Protein AF-R7V6I2-F1 (afdb_monomer_lite)

Structure (mmCIF, N/CA/C/O ba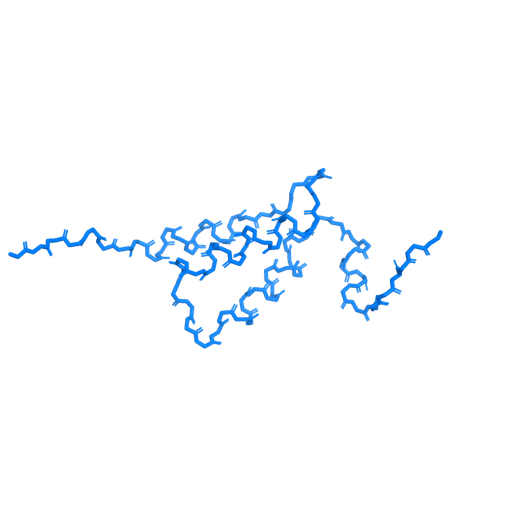ckbone):
data_AF-R7V6I2-F1
#
_entry.id   AF-R7V6I2-F1
#
loop_
_atom_site.group_PDB
_atom_site.id
_atom_site.type_symbol
_atom_site.label_atom_id
_atom_site.label_alt_id
_atom_site.label_comp_id
_atom_site.label_asym_id
_atom_site.label_entity_id
_atom_site.label_seq_id
_atom_site.pdbx_PDB_ins_code
_atom_site.Cartn_x
_atom_site.Cartn_y
_atom_site.Cartn_z
_atom_site.occupancy
_atom_site.B_iso_or_equiv
_atom_site.auth_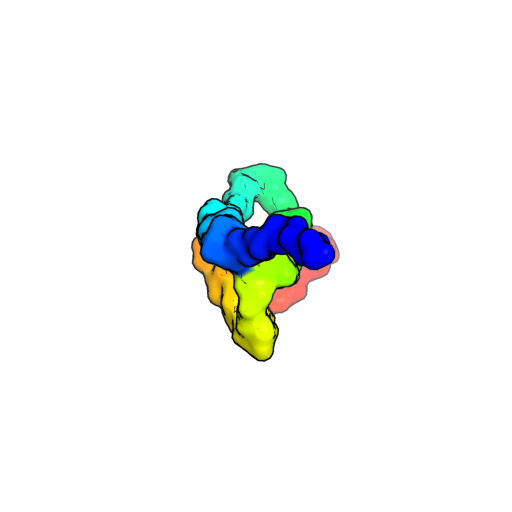seq_id
_atom_site.auth_comp_id
_atom_site.auth_asym_id
_atom_site.auth_atom_id
_atom_site.pdbx_PDB_model_num
ATOM 1 N N . GLN A 1 1 ? 23.837 9.928 -23.154 1.00 37.69 1 GLN A N 1
ATOM 2 C CA . GLN A 1 1 ? 23.434 8.759 -22.347 1.00 37.69 1 GLN A CA 1
ATOM 3 C C . GLN A 1 1 ? 22.810 9.281 -21.061 1.00 37.69 1 GLN A C 1
ATOM 5 O O . GLN A 1 1 ? 23.533 9.732 -20.185 1.00 37.69 1 GLN A O 1
ATOM 10 N N . HIS A 1 2 ? 21.479 9.348 -20.998 1.00 43.94 2 HIS A N 1
ATOM 11 C CA . HIS A 1 2 ? 20.776 9.810 -19.803 1.00 43.94 2 HIS A CA 1
ATOM 12 C C . HIS A 1 2 ? 20.701 8.621 -18.838 1.00 43.94 2 HIS A C 1
ATOM 14 O O . HIS A 1 2 ? 20.047 7.626 -19.137 1.00 43.94 2 HIS A O 1
ATOM 20 N N . PHE A 1 3 ? 21.432 8.677 -17.725 1.00 45.62 3 PHE A N 1
ATOM 21 C CA . PHE A 1 3 ? 21.188 7.766 -16.611 1.00 45.62 3 PHE A CA 1
ATOM 22 C C . PHE A 1 3 ? 19.884 8.222 -15.964 1.00 45.62 3 PHE A C 1
ATOM 24 O O . PHE A 1 3 ? 19.872 9.147 -15.154 1.00 45.62 3 PHE A O 1
ATOM 31 N N . GLU A 1 4 ? 18.767 7.625 -16.367 1.00 57.72 4 GLU A N 1
ATOM 32 C CA . GLU A 1 4 ? 17.581 7.668 -15.524 1.00 57.72 4 GLU A CA 1
ATOM 33 C C . GLU A 1 4 ? 17.958 6.983 -14.204 1.00 57.72 4 GLU A C 1
ATOM 35 O O . GLU A 1 4 ? 18.481 5.860 -14.235 1.00 57.72 4 GLU A O 1
ATOM 40 N N . PRO A 1 5 ? 17.781 7.640 -13.044 1.00 60.78 5 PRO A N 1
ATOM 41 C CA . PRO A 1 5 ? 17.978 6.965 -11.774 1.00 60.78 5 PRO A CA 1
ATOM 42 C C . PRO A 1 5 ? 17.049 5.755 -11.782 1.00 60.78 5 PRO A C 1
ATOM 44 O O . PRO A 1 5 ? 15.830 5.911 -11.857 1.00 60.78 5 PRO A O 1
ATOM 47 N N . ARG A 1 6 ? 17.632 4.547 -11.789 1.00 63.75 6 ARG A N 1
ATOM 48 C CA . ARG A 1 6 ? 16.865 3.299 -11.802 1.00 63.75 6 ARG A CA 1
ATOM 49 C C . ARG A 1 6 ? 15.841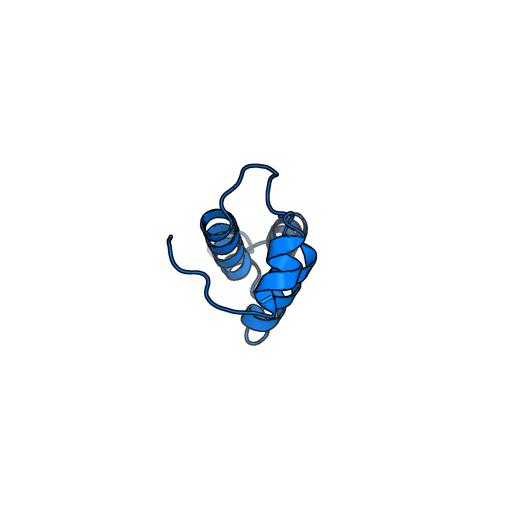 3.399 -10.684 1.00 63.75 6 ARG A C 1
ATOM 51 O O . ARG A 1 6 ? 16.231 3.486 -9.518 1.00 63.75 6 ARG A O 1
ATOM 58 N N . LYS A 1 7 ? 14.552 3.414 -11.039 1.00 65.31 7 LYS A N 1
ATOM 59 C CA . LYS A 1 7 ? 13.475 3.319 -10.056 1.00 65.31 7 LYS A CA 1
ATOM 60 C C . LYS A 1 7 ? 13.801 2.136 -9.164 1.00 65.31 7 LYS A C 1
ATOM 62 O O . LYS A 1 7 ? 13.915 1.004 -9.633 1.00 65.31 7 LYS A O 1
ATOM 67 N N . ASN A 1 8 ? 14.031 2.412 -7.886 1.00 84.25 8 ASN A N 1
ATOM 68 C CA . ASN A 1 8 ? 14.344 1.364 -6.938 1.00 84.25 8 ASN A CA 1
ATOM 69 C C . ASN A 1 8 ? 13.031 0.673 -6.567 1.00 84.25 8 ASN A C 1
ATOM 71 O O . ASN A 1 8 ? 12.408 0.977 -5.551 1.00 84.25 8 ASN A O 1
ATOM 75 N N . THR A 1 9 ? 12.597 -0.238 -7.434 1.00 87.56 9 THR A N 1
ATOM 76 C CA . THR A 1 9 ? 11.380 -1.036 -7.258 1.00 87.56 9 THR A CA 1
ATOM 77 C C . THR A 1 9 ? 11.409 -1.821 -5.951 1.00 87.56 9 THR A C 1
ATOM 79 O O . THR A 1 9 ? 10.370 -1.998 -5.321 1.00 87.56 9 THR A O 1
ATOM 82 N N . VAL A 1 10 ? 12.595 -2.226 -5.482 1.00 89.12 10 VAL A N 1
ATOM 83 C CA . VAL A 1 10 ? 12.778 -2.868 -4.173 1.00 89.12 10 VAL A CA 1
ATOM 84 C C . VAL A 1 10 ? 12.395 -1.912 -3.044 1.00 89.12 10 VAL A C 1
ATOM 86 O O . VAL A 1 10 ? 11.633 -2.288 -2.155 1.00 89.12 10 VAL A O 1
ATOM 89 N N . TYR A 1 11 ? 12.857 -0.663 -3.100 1.00 90.00 11 TYR A N 1
ATOM 90 C CA . TYR A 1 11 ? 12.508 0.352 -2.108 1.00 90.00 11 TYR A CA 1
ATOM 91 C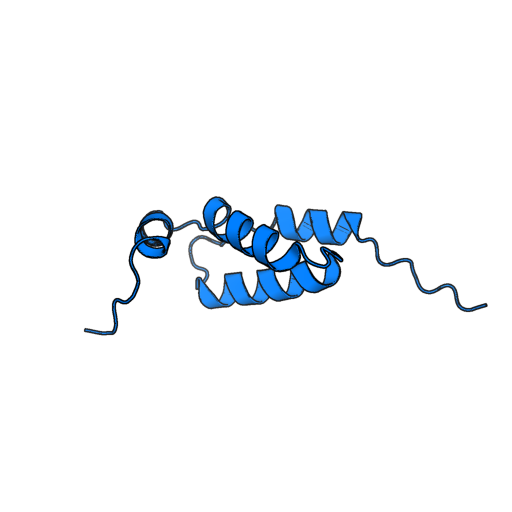 C . TYR A 1 11 ? 11.022 0.737 -2.163 1.00 90.00 11 TYR A C 1
ATOM 93 O O . TYR A 1 11 ? 10.374 0.831 -1.122 1.00 90.00 11 TYR A O 1
ATOM 101 N N . ALA A 1 12 ? 10.443 0.869 -3.359 1.00 92.25 12 ALA A N 1
ATOM 102 C CA . ALA A 1 12 ? 9.009 1.118 -3.514 1.00 92.25 12 ALA A CA 1
ATOM 103 C C . ALA A 1 12 ? 8.163 -0.016 -2.906 1.00 92.25 12 ALA A C 1
ATOM 105 O O . ALA A 1 12 ? 7.231 0.240 -2.139 1.00 92.25 12 ALA A O 1
ATOM 106 N N . ARG A 1 13 ? 8.538 -1.277 -3.168 1.00 94.38 13 ARG A N 1
ATOM 107 C CA . ARG A 1 13 ? 7.892 -2.457 -2.572 1.00 94.38 13 ARG A CA 1
ATOM 108 C C . ARG A 1 13 ? 8.033 -2.465 -1.057 1.00 94.38 13 ARG A C 1
ATOM 110 O O . ARG A 1 13 ? 7.053 -2.723 -0.366 1.00 94.38 13 ARG A O 1
ATOM 117 N N . PHE A 1 14 ? 9.212 -2.142 -0.530 1.00 93.56 14 PHE A N 1
ATOM 118 C CA . PHE A 1 14 ? 9.417 -1.999 0.911 1.00 93.56 14 PHE A CA 1
ATOM 119 C C . PHE A 1 14 ? 8.437 -0.982 1.523 1.00 93.56 14 PHE A C 1
ATOM 121 O O . PHE A 1 14 ? 7.739 -1.311 2.483 1.00 93.56 14 PHE A O 1
ATOM 128 N N . LEU A 1 15 ? 8.302 0.206 0.924 1.00 93.75 15 LEU A N 1
ATOM 129 C CA . LEU A 1 15 ? 7.361 1.232 1.387 1.00 93.75 15 LEU A CA 1
ATOM 130 C C . LEU A 1 15 ? 5.897 0.777 1.300 1.00 93.75 15 LEU A C 1
ATOM 132 O O . LEU A 1 15 ? 5.111 1.071 2.202 1.00 93.75 15 LEU A O 1
ATOM 136 N N . PHE A 1 16 ? 5.520 0.057 0.240 1.00 95.62 16 PHE A N 1
ATOM 137 C CA . PHE A 1 16 ? 4.187 -0.532 0.097 1.00 95.62 16 PHE A CA 1
ATOM 138 C C . PHE A 1 16 ? 3.886 -1.533 1.222 1.00 95.62 16 PHE A C 1
ATOM 140 O O . PHE A 1 16 ? 2.841 -1.447 1.871 1.00 95.62 16 PHE A O 1
ATOM 147 N N . TRP A 1 17 ? 4.820 -2.442 1.514 1.00 94.75 17 TRP A N 1
ATOM 148 C CA . TRP A 1 17 ? 4.635 -3.462 2.546 1.00 94.75 17 TRP A CA 1
ATOM 149 C C . TRP A 1 17 ? 4.648 -2.888 3.963 1.00 94.75 17 TRP A C 1
ATOM 151 O O . TRP A 1 17 ? 3.853 -3.322 4.801 1.00 94.75 17 TRP A O 1
ATOM 161 N N . GLN A 1 18 ? 5.472 -1.872 4.225 1.00 94.06 18 GLN A N 1
ATOM 162 C CA . GLN A 1 18 ? 5.527 -1.193 5.522 1.00 94.06 18 GLN A CA 1
ATOM 163 C C . GLN A 1 18 ? 4.259 -0.369 5.807 1.00 94.06 18 GLN A C 1
ATOM 165 O O . GLN A 1 18 ? 3.913 -0.125 6.966 1.00 94.06 18 GLN A O 1
ATOM 170 N N . ARG A 1 19 ? 3.534 0.059 4.768 1.00 94.56 19 ARG A N 1
ATOM 171 C CA . ARG A 1 19 ? 2.380 0.945 4.912 1.00 94.56 19 ARG A CA 1
ATOM 172 C C . ARG A 1 19 ? 1.173 0.237 5.531 1.00 94.56 19 ARG A C 1
ATOM 174 O O . ARG A 1 19 ? 0.459 -0.493 4.858 1.00 94.56 19 ARG A O 1
ATOM 181 N N . ASN A 1 20 ? 0.878 0.511 6.796 1.00 92.31 20 ASN A N 1
ATOM 182 C CA . ASN A 1 20 ? -0.357 0.080 7.467 1.00 92.31 20 ASN A CA 1
ATOM 183 C C . ASN A 1 20 ? -1.267 1.275 7.734 1.00 92.31 20 ASN A C 1
ATOM 185 O O . ASN A 1 20 ? -0.765 2.396 7.828 1.00 92.31 20 ASN A O 1
ATOM 189 N N . GLN A 1 21 ? -2.575 1.045 7.862 1.00 90.62 21 GLN A N 1
ATOM 190 C CA . GLN A 1 21 ? -3.519 2.101 8.226 1.00 90.62 21 GLN A CA 1
ATOM 191 C C . GLN A 1 21 ? -3.131 2.692 9.592 1.00 90.62 21 GLN A C 1
ATOM 193 O O . GLN A 1 21 ? -2.757 1.951 10.502 1.00 90.62 21 GLN A O 1
ATOM 198 N N . ALA A 1 22 ? -3.207 4.013 9.761 1.00 87.69 22 ALA A N 1
ATOM 199 C CA . ALA A 1 22 ? -3.033 4.620 11.082 1.00 87.69 22 ALA A CA 1
ATOM 200 C C . ALA A 1 22 ? -4.338 4.563 11.902 1.00 87.69 22 ALA A C 1
ATOM 202 O O . ALA A 1 22 ? -5.430 4.553 11.339 1.00 87.69 22 ALA A O 1
ATOM 203 N N . LYS A 1 23 ? -4.245 4.589 13.241 1.00 80.56 23 LYS A N 1
ATOM 204 C CA . LYS A 1 23 ? -5.400 4.434 14.159 1.00 80.56 23 LYS A CA 1
ATOM 205 C C . LYS A 1 23 ? -6.559 5.418 13.923 1.00 80.56 23 LYS A C 1
ATOM 207 O O . LYS A 1 23 ? -7.686 5.113 14.285 1.00 80.56 23 LYS A O 1
ATOM 212 N N . GLN A 1 24 ? -6.287 6.590 13.356 1.00 83.81 24 GLN A N 1
ATOM 213 C CA . GLN A 1 24 ? -7.279 7.640 13.085 1.00 83.81 24 GLN A CA 1
ATOM 214 C C . GLN A 1 24 ? -7.341 8.012 11.597 1.00 83.81 24 GLN A C 1
ATOM 216 O O . GLN A 1 24 ? -7.878 9.052 11.226 1.00 83.81 24 GLN A O 1
ATOM 221 N N . GLU A 1 25 ? -6.755 7.190 10.727 1.00 82.06 25 GLU A N 1
ATOM 222 C CA . GLU A 1 25 ? -6.758 7.451 9.295 1.00 82.06 25 GLU A CA 1
ATOM 223 C C . GLU A 1 25 ? -8.014 6.869 8.629 1.00 82.06 25 GLU A C 1
ATOM 225 O O . GLU A 1 25 ? -8.285 5.674 8.786 1.00 82.06 25 GLU A O 1
ATOM 230 N N . PRO A 1 26 ? -8.751 7.660 7.826 1.00 85.88 26 PRO A N 1
ATOM 231 C CA . PRO A 1 26 ? -9.861 7.143 7.034 1.00 85.88 26 PRO A CA 1
ATOM 232 C C . PRO A 1 26 ? -9.411 6.028 6.080 1.00 85.88 26 PRO A C 1
ATOM 234 O O . PRO A 1 26 ? -8.434 6.200 5.346 1.00 85.88 26 PRO A O 1
ATOM 237 N N . CYS A 1 27 ? -10.150 4.912 6.032 1.00 84.50 27 CYS A N 1
ATOM 238 C CA . CYS A 1 27 ? -9.830 3.775 5.154 1.00 84.50 27 CYS A CA 1
ATOM 239 C C . CYS A 1 27 ? -9.629 4.193 3.693 1.00 84.50 27 CYS A C 1
ATOM 241 O O . CYS A 1 27 ? -8.674 3.761 3.058 1.00 84.50 27 CYS A O 1
ATOM 243 N N . GLU A 1 28 ? -10.497 5.051 3.158 1.00 85.94 28 GLU A N 1
ATOM 244 C CA . GLU A 1 28 ? -10.418 5.503 1.763 1.00 85.94 28 GLU A CA 1
ATOM 245 C C . GLU A 1 28 ? -9.115 6.252 1.465 1.00 85.94 28 GLU A C 1
ATOM 247 O O . GLU A 1 28 ? -8.492 6.034 0.423 1.00 85.94 28 GLU A O 1
ATOM 252 N N . LYS A 1 29 ? -8.661 7.088 2.408 1.00 88.69 29 LYS A N 1
ATOM 253 C CA . LYS A 1 29 ? -7.395 7.819 2.298 1.00 88.69 29 LYS A CA 1
ATOM 254 C C . LYS A 1 29 ? -6.216 6.850 2.275 1.00 88.69 29 LYS A C 1
ATOM 256 O O . LYS A 1 29 ? -5.353 6.953 1.405 1.00 88.69 29 LYS A O 1
ATOM 261 N N . TRP A 1 30 ? -6.223 5.874 3.179 1.00 93.19 30 TRP A N 1
ATOM 262 C CA . TRP A 1 30 ? -5.198 4.836 3.234 1.00 93.19 30 TRP A CA 1
ATOM 263 C C . TRP A 1 30 ? -5.160 3.978 1.962 1.00 93.19 30 TRP A C 1
ATOM 265 O O . TRP A 1 30 ? -4.088 3.762 1.401 1.00 93.19 30 TRP A O 1
ATOM 275 N N . ILE A 1 31 ? -6.320 3.534 1.465 1.00 91.31 31 ILE A N 1
ATOM 276 C CA . ILE A 1 31 ? -6.435 2.737 0.232 1.00 91.31 31 ILE A CA 1
ATOM 277 C C . ILE A 1 31 ? -5.937 3.535 -0.979 1.00 91.31 31 ILE A C 1
ATOM 279 O O . ILE A 1 31 ? -5.262 2.981 -1.847 1.00 91.31 31 ILE A O 1
ATOM 283 N N . THR A 1 32 ? -6.248 4.830 -1.045 1.00 94.19 32 THR A N 1
ATOM 284 C CA . THR A 1 32 ? -5.780 5.710 -2.125 1.00 94.19 32 THR A CA 1
ATOM 285 C C . THR A 1 32 ? -4.254 5.827 -2.123 1.00 94.19 32 THR A C 1
ATOM 287 O O . THR A 1 32 ? -3.625 5.654 -3.168 1.00 94.19 32 THR A O 1
ATOM 290 N N . ASP A 1 33 ? -3.646 6.028 -0.952 1.00 94.44 33 ASP A N 1
ATOM 291 C CA . ASP A 1 33 ? -2.186 6.062 -0.792 1.00 94.44 33 ASP A CA 1
ATOM 292 C C . ASP A 1 33 ? -1.536 4.709 -1.150 1.00 94.44 33 ASP A C 1
ATOM 294 O O . ASP A 1 33 ? -0.553 4.656 -1.891 1.00 94.44 33 ASP A O 1
ATOM 298 N N . LEU A 1 34 ? -2.135 3.592 -0.725 1.00 94.88 34 LEU A N 1
ATOM 299 C CA . LEU A 1 34 ? -1.707 2.237 -1.097 1.00 94.88 34 LEU A CA 1
ATOM 300 C C . LEU A 1 34 ? -1.700 2.013 -2.612 1.00 94.88 34 LEU A C 1
ATOM 302 O O . LEU A 1 34 ? -0.726 1.486 -3.152 1.00 94.88 34 LEU A O 1
ATOM 306 N N . LYS A 1 35 ? -2.766 2.432 -3.305 1.00 94.38 35 LYS A N 1
ATOM 307 C CA . LYS A 1 35 ? -2.865 2.348 -4.770 1.00 94.38 35 LYS A CA 1
ATOM 308 C C . LYS A 1 35 ? -1.782 3.177 -5.455 1.00 94.38 35 LYS A C 1
ATOM 310 O O . LYS A 1 35 ? -1.214 2.710 -6.442 1.00 94.38 35 LYS A O 1
ATOM 315 N N . SER A 1 36 ? -1.480 4.363 -4.922 1.00 94.19 36 SER A N 1
ATOM 316 C CA . SER A 1 36 ? -0.392 5.207 -5.421 1.00 94.19 36 SER A CA 1
ATOM 317 C C . SER A 1 36 ? 0.955 4.497 -5.292 1.00 94.19 36 SER A C 1
ATOM 319 O O . SER A 1 36 ? 1.661 4.342 -6.285 1.00 94.19 36 SER A O 1
ATOM 321 N N . LYS A 1 37 ? 1.269 3.959 -4.108 1.00 93.69 37 LYS A N 1
ATOM 322 C CA . LYS A 1 37 ? 2.522 3.225 -3.859 1.00 93.69 37 LYS A CA 1
ATOM 323 C C . LYS A 1 37 ? 2.651 1.965 -4.714 1.00 93.69 37 LYS A C 1
ATOM 325 O O . LYS A 1 37 ? 3.733 1.666 -5.213 1.00 93.69 37 LYS A O 1
ATOM 330 N N . ALA A 1 38 ? 1.553 1.247 -4.950 1.00 94.69 38 ALA A N 1
ATOM 331 C CA . ALA A 1 38 ? 1.548 0.063 -5.808 1.00 94.69 38 ALA A CA 1
ATOM 332 C C . ALA A 1 38 ? 1.922 0.372 -7.272 1.00 94.69 38 ALA A C 1
ATOM 334 O O . ALA A 1 38 ? 2.454 -0.504 -7.953 1.00 94.69 38 ALA A O 1
ATOM 335 N N . ASN A 1 39 ? 1.690 1.600 -7.762 1.00 92.12 39 ASN A N 1
ATOM 336 C CA . ASN A 1 39 ? 2.128 2.016 -9.103 1.00 92.12 39 ASN A CA 1
ATOM 337 C C . ASN A 1 39 ? 3.655 2.087 -9.227 1.00 92.12 39 ASN A C 1
ATOM 339 O O . ASN A 1 39 ? 4.196 1.859 -10.304 1.00 92.12 39 ASN A O 1
ATOM 343 N N . GLU A 1 40 ? 4.351 2.389 -8.132 1.00 90.69 40 GLU A N 1
ATOM 344 C CA . GLU A 1 40 ? 5.813 2.497 -8.094 1.00 90.69 40 GLU A CA 1
ATOM 345 C C . GLU A 1 40 ? 6.499 1.131 -7.919 1.00 90.69 40 GLU A C 1
ATOM 347 O O . GLU A 1 40 ? 7.704 1.003 -8.121 1.00 90.69 40 GLU A O 1
ATOM 352 N N . CYS A 1 41 ? 5.735 0.097 -7.555 1.00 92.31 41 CYS A N 1
ATOM 353 C CA . CYS A 1 41 ? 6.244 -1.239 -7.240 1.00 92.31 41 CYS A CA 1
ATOM 354 C C . CYS A 1 41 ? 6.429 -2.156 -8.457 1.00 92.31 41 CYS A C 1
ATOM 356 O O . CYS A 1 41 ? 7.005 -3.240 -8.309 1.00 92.31 41 CYS A O 1
ATOM 358 N N . GLU A 1 42 ? 5.904 -1.760 -9.622 1.00 91.62 42 GLU A N 1
ATOM 359 C CA . GLU A 1 42 ? 5.945 -2.541 -10.866 1.00 91.62 42 GLU A CA 1
ATOM 360 C C . GLU A 1 42 ? 5.468 -3.994 -10.663 1.00 91.62 42 GLU A C 1
ATOM 362 O O . GLU A 1 42 ? 6.143 -4.955 -11.025 1.00 91.62 42 GLU A O 1
ATOM 367 N N . PHE A 1 43 ? 4.306 -4.177 -10.022 1.00 90.25 43 PHE A N 1
ATOM 368 C CA . PHE A 1 43 ? 3.723 -5.509 -9.787 1.00 90.25 43 PHE A CA 1
ATOM 369 C C . PHE A 1 43 ? 3.152 -6.172 -11.054 1.00 90.25 43 PHE A C 1
ATOM 371 O O . PHE A 1 43 ? 2.840 -7.360 -11.038 1.00 90.25 43 PHE A O 1
ATOM 378 N N . GLY A 1 44 ? 3.009 -5.425 -12.152 1.00 91.81 44 GLY A N 1
ATOM 379 C CA . GLY A 1 44 ? 2.434 -5.939 -13.394 1.00 91.81 44 GLY A CA 1
ATOM 380 C C . GLY A 1 44 ? 0.998 -6.431 -13.195 1.00 91.81 44 GLY A C 1
ATOM 381 O O . GLY A 1 44 ? 0.190 -5.750 -12.561 1.00 91.81 44 GLY A O 1
ATOM 382 N N . ALA A 1 45 ? 0.697 -7.619 -13.721 1.00 93.50 45 ALA A N 1
ATOM 383 C CA . ALA A 1 45 ? -0.629 -8.236 -13.641 1.00 93.50 45 ALA A CA 1
ATOM 384 C C . ALA A 1 45 ? -1.082 -8.537 -12.199 1.00 93.50 45 ALA A C 1
ATOM 386 O O . ALA A 1 45 ? -2.275 -8.509 -11.912 1.00 93.50 45 ALA A O 1
ATOM 387 N N . GLU A 1 46 ? -0.142 -8.739 -11.271 1.00 94.31 46 GLU A N 1
ATOM 388 C CA . GLU A 1 46 ? -0.443 -9.108 -9.881 1.00 94.31 46 GLU A CA 1
ATOM 389 C C . GLU A 1 46 ? -0.779 -7.911 -8.985 1.00 94.31 46 GLU A C 1
ATOM 391 O O . GLU A 1 46 ? -1.062 -8.075 -7.799 1.00 94.31 46 GLU A O 1
ATOM 396 N N . LYS A 1 47 ? -0.763 -6.686 -9.523 1.00 93.69 47 LYS A N 1
ATOM 397 C CA . LYS A 1 47 ? -0.976 -5.461 -8.740 1.00 93.69 47 LYS A CA 1
ATOM 398 C C . LYS A 1 47 ? -2.275 -5.494 -7.927 1.00 93.69 47 LYS A C 1
ATOM 400 O O . LYS A 1 47 ? -2.271 -5.094 -6.762 1.00 93.69 47 LYS A O 1
ATOM 405 N N . ASP A 1 48 ? -3.364 -5.968 -8.524 1.00 92.75 48 ASP A N 1
ATOM 406 C CA . ASP A 1 48 ? -4.670 -6.009 -7.863 1.00 92.75 48 ASP A CA 1
ATOM 407 C C . ASP A 1 48 ? -4.724 -7.070 -6.759 1.00 92.75 48 ASP A C 1
ATOM 409 O O . ASP A 1 48 ? -5.303 -6.816 -5.700 1.00 92.75 48 ASP A O 1
ATOM 413 N N . ASN A 1 49 ? -4.061 -8.214 -6.959 1.00 94.69 49 ASN A N 1
ATOM 414 C CA . ASN A 1 49 ? -3.925 -9.254 -5.938 1.00 94.69 49 ASN A CA 1
ATOM 415 C C . ASN A 1 49 ? -3.103 -8.734 -4.749 1.00 94.69 49 ASN A C 1
ATOM 417 O O . ASN A 1 49 ? -3.56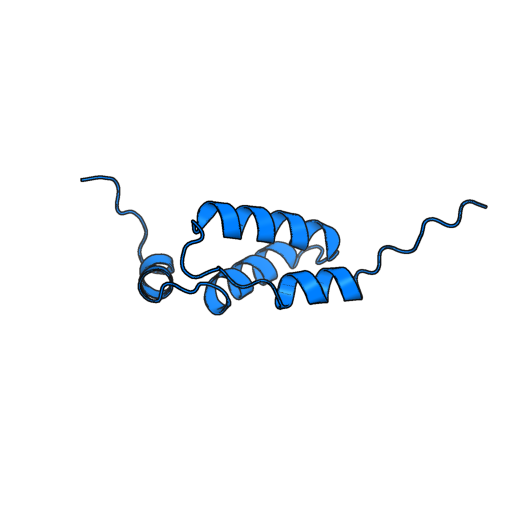3 -8.793 -3.610 1.00 94.69 49 ASN A O 1
ATOM 421 N N . MET A 1 50 ? -1.957 -8.093 -5.016 1.00 95.31 50 MET A N 1
ATOM 422 C CA . MET A 1 50 ? -1.100 -7.515 -3.971 1.00 95.31 50 MET A CA 1
ATOM 423 C C . MET A 1 50 ? -1.822 -6.432 -3.161 1.00 95.31 50 MET A C 1
ATOM 425 O O . MET A 1 50 ? -1.678 -6.362 -1.939 1.00 95.31 50 MET A O 1
ATOM 429 N N . LEU A 1 51 ? -2.622 -5.587 -3.820 1.00 93.81 51 LEU A N 1
ATOM 430 C CA . LEU A 1 51 ? -3.435 -4.571 -3.148 1.00 93.81 51 LEU A CA 1
ATOM 431 C C . LEU A 1 51 ? -4.508 -5.192 -2.252 1.00 93.81 51 LEU A C 1
ATOM 433 O O . LEU A 1 51 ? -4.669 -4.739 -1.120 1.00 93.81 51 LEU A O 1
ATOM 437 N N . ARG A 1 52 ? -5.233 -6.211 -2.729 1.00 92.25 52 ARG A N 1
ATOM 438 C CA . ARG A 1 52 ? -6.272 -6.897 -1.943 1.00 92.25 52 ARG A CA 1
ATOM 439 C C . ARG A 1 52 ? -5.687 -7.533 -0.691 1.00 92.25 52 ARG A C 1
ATOM 441 O O . ARG A 1 52 ? -6.169 -7.244 0.404 1.00 92.25 52 ARG A O 1
ATOM 448 N N . ASP A 1 53 ? -4.614 -8.302 -0.842 1.00 92.69 53 ASP A N 1
ATOM 449 C CA . ASP A 1 53 ? -3.941 -8.953 0.282 1.00 92.69 53 ASP A CA 1
ATOM 450 C C . ASP A 1 53 ? -3.454 -7.911 1.287 1.00 92.69 53 ASP A C 1
ATOM 452 O O . ASP A 1 53 ? -3.710 -8.004 2.492 1.00 92.69 53 ASP A O 1
ATOM 456 N N . LYS A 1 54 ? -2.821 -6.839 0.795 1.00 93.06 54 LYS A N 1
ATOM 457 C CA . LYS A 1 54 ? -2.328 -5.774 1.663 1.00 93.06 54 LYS A CA 1
ATOM 458 C C . LYS A 1 54 ? -3.451 -5.046 2.402 1.00 93.06 54 LYS A C 1
ATOM 460 O O . LYS A 1 54 ? -3.255 -4.681 3.561 1.00 93.06 54 LYS A O 1
ATOM 465 N N . ILE A 1 55 ? -4.613 -4.852 1.779 1.00 90.56 55 ILE A N 1
ATOM 466 C CA . ILE A 1 55 ? -5.784 -4.259 2.437 1.00 90.56 55 ILE A CA 1
ATOM 467 C C . ILE A 1 55 ? -6.264 -5.160 3.582 1.00 90.56 55 ILE A C 1
ATOM 469 O O . ILE A 1 55 ? -6.482 -4.670 4.688 1.00 90.56 55 ILE A O 1
ATOM 473 N N . VAL A 1 56 ? -6.358 -6.473 3.355 1.00 87.19 56 VAL A N 1
ATOM 474 C CA . VAL A 1 56 ? -6.791 -7.444 4.376 1.00 87.19 56 VAL A CA 1
ATOM 475 C C . VAL A 1 56 ? -5.833 -7.470 5.571 1.00 87.19 56 VAL A C 1
ATOM 477 O O . VAL A 1 56 ? -6.270 -7.417 6.724 1.00 87.19 56 VAL A O 1
ATOM 480 N N . PHE A 1 57 ? -4.522 -7.512 5.319 1.00 88.12 57 PHE A N 1
ATOM 481 C CA . PHE A 1 57 ? -3.523 -7.606 6.389 1.00 88.12 57 PHE A CA 1
ATOM 482 C C . PHE A 1 57 ? -3.194 -6.262 7.053 1.00 88.12 57 PHE A C 1
ATOM 484 O O . PHE A 1 57 ? -2.847 -6.238 8.233 1.00 88.12 57 PHE A O 1
ATOM 491 N N . GLY A 1 58 ? -3.285 -5.151 6.319 1.00 86.25 58 GLY A N 1
ATOM 492 C CA . GLY A 1 58 ? -2.822 -3.831 6.759 1.00 86.25 58 GLY A CA 1
ATOM 493 C C . GLY A 1 58 ? -3.884 -2.927 7.388 1.00 86.25 58 GLY A C 1
ATOM 494 O O . GLY A 1 58 ? -3.530 -1.857 7.894 1.00 86.25 58 GLY A O 1
ATOM 495 N N . VAL A 1 59 ? -5.162 -3.320 7.348 1.00 86.19 59 VAL A N 1
ATOM 496 C CA . VAL A 1 59 ? -6.258 -2.553 7.952 1.00 86.19 59 VAL A CA 1
ATOM 497 C C . VAL A 1 59 ? -6.225 -2.694 9.477 1.00 86.19 59 VAL A C 1
ATOM 499 O O . VAL A 1 59 ? -6.053 -3.793 10.011 1.00 86.19 59 VAL A O 1
ATOM 502 N N . GLN A 1 60 ? -6.368 -1.572 10.186 1.00 73.75 60 GLN A N 1
ATOM 503 C CA . GLN A 1 60 ? -6.352 -1.543 11.656 1.00 73.75 60 GLN A CA 1
ATOM 504 C C . GLN A 1 60 ? -7.702 -1.925 12.254 1.00 73.75 60 GLN A C 1
ATOM 506 O O . GLN A 1 60 ? -7.762 -2.511 13.331 1.00 73.75 60 GLN A O 1
ATOM 511 N N . ASP A 1 61 ? -8.790 -1.589 11.564 1.00 65.38 61 ASP A N 1
ATOM 512 C CA . ASP A 1 61 ? -10.128 -1.830 12.077 1.00 65.38 61 ASP A CA 1
ATOM 513 C C . ASP A 1 61 ? -10.540 -3.295 11.864 1.00 65.38 61 ASP A C 1
ATOM 515 O O . ASP A 1 61 ? -10.732 -3.775 10.743 1.00 65.38 61 ASP A O 1
ATOM 519 N N . GLN A 1 62 ? -10.703 -4.014 12.971 1.00 60.97 62 GLN A N 1
ATOM 520 C CA . GLN A 1 62 ? -11.152 -5.403 12.987 1.00 60.97 62 GLN A CA 1
ATOM 521 C C . GLN A 1 62 ? -12.587 -5.548 12.452 1.00 60.97 62 GLN A C 1
ATOM 523 O O . GLN A 1 62 ? -12.908 -6.546 11.812 1.00 60.97 62 GLN A O 1
ATOM 528 N N . ARG A 1 63 ? -13.419 -4.505 12.584 1.00 55.81 63 ARG A N 1
ATOM 529 C CA . ARG A 1 63 ? -14.756 -4.449 11.974 1.00 55.81 63 ARG A CA 1
ATOM 530 C C . ARG A 1 63 ? -14.688 -4.260 10.461 1.00 55.81 63 ARG A C 1
ATOM 532 O O . ARG A 1 63 ? -15.613 -4.665 9.764 1.00 55.81 63 ARG A O 1
ATOM 539 N N . VAL A 1 64 ? -13.614 -3.665 9.931 1.00 57.03 64 VAL A N 1
ATOM 540 C CA . VAL A 1 64 ? -13.375 -3.584 8.479 1.00 57.03 64 VAL A CA 1
ATOM 541 C C . VAL A 1 64 ? -12.839 -4.910 7.941 1.00 57.03 64 VAL A C 1
ATOM 543 O O . VAL A 1 64 ? -13.238 -5.295 6.845 1.00 57.03 64 VAL A O 1
ATOM 546 N N . LYS A 1 65 ? -12.051 -5.670 8.720 1.00 54.22 65 LYS A N 1
ATOM 547 C CA . LYS A 1 65 ? -11.728 -7.073 8.379 1.00 54.22 65 LYS A CA 1
ATOM 548 C C . LYS A 1 65 ? -12.992 -7.928 8.236 1.00 54.22 65 LYS A C 1
ATOM 550 O O . LYS A 1 65 ? -13.077 -8.726 7.311 1.00 54.22 65 LYS A O 1
ATOM 555 N N . GLU A 1 66 ? -13.996 -7.708 9.085 1.00 49.34 66 GLU A N 1
ATOM 556 C CA . GLU A 1 66 ? -15.296 -8.390 8.992 1.00 49.34 66 GLU A CA 1
ATOM 557 C C . GLU A 1 66 ? -16.193 -7.835 7.866 1.00 49.34 66 GLU A C 1
ATOM 559 O O . GLU A 1 66 ? -16.833 -8.602 7.148 1.00 49.34 66 GLU A O 1
ATOM 564 N N . ARG A 1 67 ? -16.227 -6.509 7.648 1.00 52.00 67 ARG A N 1
ATOM 565 C CA . ARG A 1 67 ? -17.046 -5.870 6.593 1.00 52.00 67 ARG A CA 1
ATOM 566 C C . ARG A 1 67 ? -16.481 -5.977 5.183 1.00 52.00 67 ARG A C 1
ATOM 568 O O . ARG A 1 67 ? -17.257 -5.883 4.241 1.00 52.00 67 ARG A O 1
ATOM 575 N N . ALA A 1 68 ? -15.189 -6.234 4.997 1.00 49.06 68 ALA A N 1
ATOM 576 C CA . ALA A 1 68 ? -14.677 -6.644 3.687 1.00 49.06 68 ALA A CA 1
ATOM 577 C C . ALA A 1 68 ? -15.369 -7.933 3.181 1.00 49.06 68 ALA A C 1
ATOM 579 O O . ALA A 1 68 ? -15.417 -8.159 1.976 1.00 49.06 68 ALA A O 1
ATOM 580 N N . CYS A 1 69 ? -15.972 -8.723 4.086 1.00 42.25 69 CYS A N 1
ATOM 581 C CA . CYS A 1 69 ? -16.827 -9.871 3.773 1.00 42.25 69 CYS A CA 1
ATOM 582 C C . CYS A 1 69 ? -18.325 -9.517 3.623 1.00 42.25 69 CYS A C 1
ATOM 584 O O . CYS A 1 69 ? -19.098 -10.312 3.099 1.00 42.25 69 CYS A O 1
ATOM 586 N N . CYS A 1 70 ? -18.774 -8.336 4.062 1.00 35.75 70 CYS A N 1
ATOM 587 C CA . CYS A 1 70 ? -20.188 -7.960 4.028 1.00 35.75 70 CYS A CA 1
ATOM 588 C C . CYS A 1 70 ? -20.344 -6.485 3.644 1.00 35.75 70 CYS A C 1
ATOM 590 O O . CYS A 1 70 ? -20.183 -5.574 4.464 1.00 35.75 70 CYS A O 1
ATOM 592 N N . GLY A 1 71 ? -20.620 -6.276 2.356 1.00 47.06 71 GLY A N 1
ATOM 593 C CA . GLY A 1 71 ? -20.814 -4.967 1.755 1.00 47.06 71 GLY A CA 1
ATOM 594 C C . GLY A 1 71 ? -21.921 -4.148 2.418 1.00 47.06 71 GLY A C 1
ATOM 595 O O . GLY A 1 71 ? -22.837 -4.668 3.050 1.00 47.06 71 GLY A O 1
ATOM 596 N N . SER A 1 72 ? -21.826 -2.837 2.202 1.00 47.81 72 SER A N 1
ATOM 597 C CA . SER A 1 72 ? -22.930 -1.885 2.343 1.00 47.81 72 SER A CA 1
ATOM 598 C C . SER A 1 72 ? -23.491 -1.728 3.758 1.00 47.81 72 SER A C 1
ATOM 600 O O . SER A 1 72 ? -24.463 -2.372 4.135 1.00 47.81 72 SER A O 1
ATOM 602 N N . ARG A 1 73 ? -22.998 -0.737 4.507 1.00 42.50 73 ARG A N 1
ATOM 603 C CA . ARG A 1 73 ? -23.890 0.022 5.397 1.00 42.50 73 ARG A CA 1
ATOM 604 C C . ARG A 1 73 ? -23.739 1.509 5.126 1.00 42.50 73 ARG A C 1
ATOM 606 O O . ARG A 1 73 ? -22.915 2.201 5.713 1.00 42.50 73 ARG A O 1
ATOM 613 N N . THR A 1 74 ? -24.542 1.916 4.151 1.00 39.84 74 THR A N 1
ATOM 614 C CA . THR A 1 74 ? -25.125 3.242 3.981 1.00 39.84 74 THR A CA 1
ATOM 615 C C . THR A 1 74 ? -25.576 3.842 5.311 1.00 39.84 74 THR A C 1
ATOM 617 O O . THR A 1 74 ? -26.127 3.144 6.159 1.00 39.84 74 THR A O 1
ATOM 620 N N . SER A 1 75 ? -25.350 5.150 5.423 1.00 38.66 75 SER A N 1
ATOM 621 C CA . SER A 1 75 ? -25.975 6.108 6.338 1.00 38.66 75 SER A CA 1
ATOM 622 C C . SER A 1 75 ? -27.353 5.688 6.877 1.00 38.66 75 SER A C 1
ATOM 624 O O . SER A 1 75 ? -28.312 5.590 6.107 1.00 38.66 75 SER A O 1
ATOM 626 N N . ARG A 1 76 ? -27.440 5.478 8.194 1.00 36.69 76 ARG A N 1
ATOM 627 C CA . ARG A 1 76 ? -28.363 6.168 9.113 1.00 36.69 76 ARG A CA 1
ATOM 628 C C . ARG A 1 76 ? -28.019 5.841 10.560 1.00 36.69 76 ARG A C 1
ATOM 630 O O . ARG A 1 76 ? -27.719 4.659 10.833 1.00 36.69 76 ARG A O 1
#

Foldseek 3Di:
DDPPPPLPLVVLVVVLQPQAADPPHDLVVSLVVSLVSLVSNCPDPCSVVSSVVCSLVRYPDPVVVVCVVPDDDDDD

Secondary structure (DSSP, 8-state):
--------HHHHHHHHHH----TT--HHHHHHHHHHHHHHTT-GGGHHHHHHHHHHHH---HHHHHHTTS------

Organism: Capitella teleta (NCBI:txid283909)

Sequence (76 aa):
QHFEPRKNTVYARFLFWQRNQAKQEPCEKWITDLKSKANECE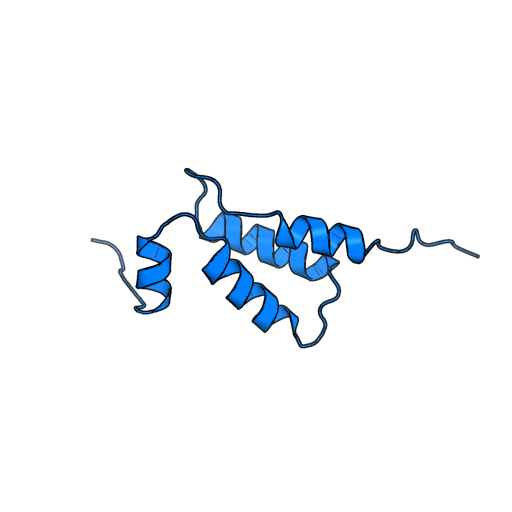FGAEKDNMLRDKIVFGVQDQRVKERACCGSRTSR

Radius of gyration: 15.14 Å; chains: 1; bounding box: 52×20×36 Å

pLDDT: mean 78.38, std 19.76, range [35.75, 95.62]